Protein AF-A0A935H9Q9-F1 (afdb_monomer_lite)

Foldseek 3Di:
DDDDDQPPDDPDDPPPDSDQFAKDWPDDPCCCVPVQKTKIWTKALDDDPPDPQWDWDADPNGIITTRNVPIDIDRNVVVVVNPDD

Radius of gyration: 14.19 Å; chains: 1; bounding box: 31×31×32 Å

Secondary structure (DSSP, 8-state):
---PPP-S-----SS---S---EEE-S-HHHHHHHSEEEEEEEESS--TT-TTEEEEEETTEEEEEEGGG-EEEEHHHHTTTS--

Sequence (85 aa):
MRKSGPGPFSFTRGSEIAKTRPVVVVSPDEMNCCLETVVICPLTSQLHPHWASRVACVCAGTASDIDNATTKALRQTIALLYVRD

Structure (mmCIF, N/CA/C/O backbone):
data_AF-A0A935H9Q9-F1
#
_entry.id   AF-A0A935H9Q9-F1
#
loop_
_atom_site.group_PDB
_atom_site.id
_atom_site.type_symbol
_atom_site.label_atom_id
_atom_site.label_alt_id
_atom_site.label_comp_id
_atom_site.label_asym_id
_atom_site.label_entity_id
_atom_site.label_seq_id
_atom_site.pdbx_PDB_ins_code
_atom_site.Cartn_x
_atom_site.Cartn_y
_atom_site.Cartn_z
_atom_site.occupancy
_atom_site.B_iso_or_equiv
_atom_site.auth_seq_id
_atom_site.auth_comp_id
_atom_site.auth_asym_id
_atom_site.auth_atom_id
_atom_site.pdbx_PDB_model_num
ATOM 1 N N . MET A 1 1 ? 8.446 15.855 -20.150 1.00 36.97 1 MET A N 1
ATOM 2 C CA . MET A 1 1 ? 8.261 16.089 -18.700 1.00 36.97 1 MET A CA 1
ATOM 3 C C . MET A 1 1 ? 7.223 17.193 -18.504 1.00 36.97 1 MET A C 1
ATOM 5 O O . MET A 1 1 ? 7.577 18.359 -18.567 1.00 36.97 1 MET A O 1
ATOM 9 N N . ARG A 1 2 ? 5.931 16.861 -18.369 1.00 30.31 2 ARG A N 1
ATOM 10 C CA . ARG A 1 2 ? 4.878 17.856 -18.092 1.00 30.31 2 ARG A CA 1
ATOM 11 C C . ARG A 1 2 ? 4.499 17.754 -16.615 1.00 30.31 2 ARG A C 1
ATOM 13 O O . ARG A 1 2 ? 3.968 16.734 -16.196 1.00 30.31 2 ARG A O 1
ATOM 20 N N . LYS A 1 3 ? 4.834 18.776 -15.824 1.00 37.75 3 LYS A N 1
ATOM 21 C CA . LYS A 1 3 ? 4.288 18.958 -14.473 1.00 37.75 3 LYS A CA 1
ATOM 22 C C . LYS A 1 3 ? 2.966 19.712 -14.627 1.00 37.75 3 LYS A C 1
ATOM 24 O O . LYS A 1 3 ? 2.992 20.922 -14.819 1.00 37.75 3 LYS A O 1
ATOM 29 N N . SER A 1 4 ? 1.834 19.016 -14.598 1.00 40.16 4 SER A N 1
ATOM 30 C CA . SER A 1 4 ? 0.548 19.665 -14.331 1.00 40.16 4 SER A CA 1
ATOM 31 C C . SER A 1 4 ? 0.488 19.976 -12.834 1.00 40.16 4 SER A C 1
ATOM 33 O O . SER A 1 4 ? 0.725 19.090 -12.012 1.00 40.16 4 SER A O 1
ATOM 35 N N . GLY A 1 5 ? 0.284 21.251 -12.494 1.00 46.34 5 GLY A N 1
ATOM 36 C CA . GLY A 1 5 ? 0.150 21.726 -11.113 1.00 46.34 5 GLY A CA 1
ATOM 37 C C . GLY A 1 5 ? -1.095 21.167 -10.411 1.00 46.34 5 GLY A C 1
ATOM 38 O O . GLY A 1 5 ? -1.912 20.502 -11.054 1.00 46.34 5 GLY A O 1
ATOM 39 N N . PRO A 1 6 ? -1.244 21.405 -9.096 1.00 49.25 6 PRO A N 1
ATOM 40 C CA . PRO A 1 6 ? -2.374 20.881 -8.344 1.00 49.25 6 PRO A CA 1
ATOM 41 C C . PRO A 1 6 ? -3.672 21.567 -8.798 1.00 49.25 6 PRO A C 1
ATOM 43 O O . PRO A 1 6 ? -3.748 22.794 -8.852 1.00 49.25 6 PRO A O 1
ATOM 46 N N . GLY A 1 7 ? -4.676 20.763 -9.156 1.00 42.00 7 GLY A N 1
ATOM 47 C CA . GLY A 1 7 ? -6.036 21.228 -9.439 1.00 42.00 7 GLY A CA 1
ATOM 48 C C . GLY A 1 7 ? -6.739 21.784 -8.188 1.00 42.00 7 GLY A C 1
ATOM 49 O O . GLY A 1 7 ? -6.169 21.743 -7.097 1.00 42.00 7 GLY A O 1
ATOM 50 N N . PRO A 1 8 ? -7.984 22.282 -8.316 1.00 43.06 8 PRO A N 1
ATOM 51 C CA . PRO A 1 8 ? -8.652 23.153 -7.335 1.00 43.06 8 PRO A CA 1
ATOM 52 C C . PRO A 1 8 ? -9.025 22.510 -5.978 1.00 43.06 8 PRO A C 1
ATOM 54 O O . PRO A 1 8 ? -9.774 23.103 -5.210 1.00 43.06 8 PRO A O 1
ATOM 57 N N . PHE A 1 9 ? -8.483 21.336 -5.642 1.00 43.81 9 PHE A N 1
ATOM 58 C CA . PHE A 1 9 ? -8.775 20.592 -4.410 1.00 43.81 9 PHE A CA 1
ATOM 59 C C . PHE A 1 9 ? -7.503 20.091 -3.696 1.00 43.81 9 PHE A C 1
ATOM 61 O O . PHE A 1 9 ? -7.416 18.931 -3.297 1.00 43.81 9 PHE A O 1
ATOM 68 N N . SER A 1 10 ? -6.479 20.936 -3.538 1.00 34.41 10 SER A N 1
ATOM 69 C CA . SER A 1 10 ? -5.267 20.560 -2.794 1.00 34.41 10 SER A CA 1
ATOM 70 C C . SER A 1 10 ? -5.467 20.671 -1.274 1.00 34.41 10 SER A C 1
ATOM 72 O O . SER A 1 10 ? -5.246 21.730 -0.686 1.00 34.41 10 SER A O 1
ATOM 74 N N . PHE A 1 11 ? -5.851 19.572 -0.621 1.00 37.31 11 PHE A N 1
ATOM 75 C CA . PHE A 1 11 ? -5.868 19.443 0.844 1.00 37.31 11 PHE A CA 1
ATOM 76 C C . PHE A 1 11 ? -4.487 19.048 1.384 1.00 37.31 11 PHE A C 1
ATOM 78 O O . PHE A 1 11 ? -4.305 17.946 1.893 1.00 37.31 11 PHE A O 1
ATOM 85 N N . THR A 1 12 ? -3.485 19.914 1.239 1.00 42.62 12 THR A N 1
ATOM 86 C CA . THR A 1 12 ? -2.110 19.575 1.643 1.00 42.62 12 THR A CA 1
ATOM 87 C C . THR A 1 12 ? -1.541 20.666 2.543 1.00 42.62 12 THR A C 1
ATOM 89 O O . THR A 1 12 ? -1.302 21.789 2.097 1.00 42.62 12 THR A O 1
ATOM 92 N N . ARG A 1 13 ? -1.365 20.362 3.837 1.00 43.38 13 ARG A N 1
ATOM 93 C CA . ARG A 1 13 ? -0.851 21.307 4.841 1.00 43.38 13 ARG A CA 1
ATOM 94 C C . ARG A 1 13 ? 0.646 21.043 5.041 1.00 43.38 13 ARG A C 1
ATOM 96 O O . ARG A 1 13 ? 1.040 20.275 5.907 1.00 43.38 13 ARG A O 1
ATOM 103 N N . GLY A 1 14 ? 1.485 21.695 4.234 1.00 42.66 14 GLY A N 1
ATOM 104 C CA . GLY A 1 14 ? 2.954 21.588 4.293 1.00 42.66 14 GLY A CA 1
ATOM 105 C C . GLY A 1 14 ? 3.550 20.662 3.226 1.00 42.66 14 GLY A C 1
ATOM 106 O O . GLY A 1 14 ? 2.875 20.334 2.257 1.00 42.66 14 GLY A O 1
ATOM 107 N N . SER A 1 15 ? 4.814 20.244 3.395 1.00 45.28 15 SER A N 1
ATOM 108 C CA . SER A 1 15 ? 5.607 19.390 2.475 1.00 45.28 15 SER A CA 1
ATOM 109 C C . SER A 1 15 ? 5.030 17.988 2.196 1.00 45.28 15 SER A C 1
ATOM 111 O O . SER A 1 15 ? 5.729 17.117 1.672 1.00 45.28 15 SER A O 1
ATOM 113 N N . GLU A 1 16 ? 3.776 17.745 2.570 1.00 47.75 16 GLU A N 1
ATOM 114 C CA . GLU A 1 16 ? 3.029 16.559 2.191 1.00 47.75 16 GLU A CA 1
ATOM 115 C C . GLU A 1 16 ? 2.928 16.457 0.665 1.00 47.75 16 GLU A C 1
ATOM 117 O O . GLU A 1 16 ? 2.823 17.428 -0.085 1.00 47.75 16 GLU A O 1
ATOM 122 N N . ILE A 1 17 ? 3.072 15.228 0.194 1.00 50.31 17 ILE A N 1
ATOM 123 C CA . ILE A 1 17 ? 3.369 14.898 -1.191 1.00 50.31 17 ILE A CA 1
ATOM 124 C C . ILE A 1 17 ? 2.130 15.166 -2.056 1.00 50.31 17 ILE A C 1
ATOM 126 O O . ILE A 1 17 ? 1.221 14.351 -2.126 1.00 50.31 17 ILE A O 1
ATOM 130 N N . ALA A 1 18 ? 2.132 16.285 -2.783 1.00 47.38 18 ALA A N 1
ATOM 131 C CA . ALA A 1 18 ? 1.120 16.659 -3.781 1.00 47.38 18 ALA A CA 1
ATOM 132 C C . ALA A 1 18 ? 1.215 15.848 -5.097 1.00 47.38 18 ALA A C 1
ATOM 134 O O . ALA A 1 18 ? 1.011 16.376 -6.190 1.00 47.38 18 ALA A O 1
ATOM 135 N N . LYS A 1 19 ? 1.598 14.570 -5.022 1.00 55.03 19 LYS A N 1
ATOM 136 C CA . LYS A 1 19 ? 1.603 13.653 -6.166 1.00 55.03 19 LYS A CA 1
ATOM 137 C C . LYS A 1 19 ? 0.738 12.460 -5.809 1.00 55.03 19 LYS A C 1
ATOM 139 O O . LYS A 1 19 ? 1.134 11.686 -4.942 1.00 55.03 19 LYS A O 1
ATOM 144 N N . THR A 1 20 ? -0.384 12.298 -6.504 1.00 63.22 20 THR A N 1
ATOM 145 C CA . THR A 1 20 ? -1.151 11.051 -6.498 1.00 63.22 20 THR A CA 1
ATOM 146 C C . THR A 1 20 ? -0.212 9.946 -6.965 1.00 63.22 20 THR A C 1
ATOM 148 O O . THR A 1 20 ? 0.231 9.933 -8.115 1.00 63.22 20 THR A O 1
ATOM 151 N N . ARG A 1 21 ? 0.210 9.092 -6.035 1.00 70.69 21 ARG A N 1
ATOM 152 C CA . ARG A 1 21 ? 1.015 7.909 -6.330 1.00 70.69 21 ARG A CA 1
ATOM 153 C C . ARG A 1 21 ? 0.116 6.701 -6.124 1.00 70.69 21 ARG A C 1
ATOM 155 O O . ARG A 1 21 ? -0.565 6.674 -5.100 1.00 70.69 21 ARG A O 1
ATOM 162 N N . PRO A 1 22 ? 0.121 5.729 -7.046 1.00 80.88 22 PRO A N 1
ATOM 163 C CA . PRO A 1 22 ? -0.579 4.483 -6.806 1.00 80.88 22 PRO A CA 1
ATOM 164 C C . PRO A 1 22 ? 0.041 3.795 -5.580 1.00 80.88 22 PRO A C 1
ATOM 166 O O . PRO A 1 22 ? 1.259 3.838 -5.364 1.00 80.88 22 PRO A O 1
ATOM 169 N N . VAL A 1 23 ? -0.812 3.222 -4.739 1.00 86.62 23 VAL A N 1
ATOM 170 C CA . VAL A 1 23 ? -0.455 2.569 -3.472 1.00 86.62 23 VAL A CA 1
ATOM 171 C C . VAL A 1 23 ? -1.222 1.255 -3.367 1.00 86.62 23 VAL A C 1
ATOM 173 O O . VAL A 1 23 ? -2.290 1.109 -3.955 1.00 86.62 23 VAL A O 1
ATOM 176 N N . VAL A 1 24 ? -0.687 0.305 -2.607 1.00 87.81 24 VAL A N 1
ATOM 177 C CA . VAL A 1 24 ? -1.336 -0.976 -2.307 1.00 87.81 24 VAL A CA 1
ATOM 178 C C . VAL A 1 24 ? -1.737 -0.987 -0.838 1.00 87.81 24 VAL A C 1
ATOM 180 O O . VAL A 1 24 ? -0.920 -0.647 0.017 1.00 87.81 24 VAL A O 1
ATOM 183 N N . VAL A 1 25 ? -2.977 -1.374 -0.540 1.00 90.12 25 VAL A N 1
ATOM 184 C CA . VAL A 1 25 ? -3.429 -1.631 0.834 1.00 90.12 25 VAL A CA 1
ATOM 185 C C . VAL A 1 25 ? -2.900 -2.990 1.275 1.00 90.12 25 VAL A C 1
ATOM 187 O O . VAL A 1 25 ? -3.090 -3.982 0.577 1.00 90.12 25 VAL A O 1
ATOM 190 N N . VAL A 1 26 ? -2.233 -3.029 2.427 1.00 90.25 26 VAL A N 1
ATOM 191 C CA . VAL A 1 26 ? -1.662 -4.261 2.999 1.00 90.25 26 VAL A CA 1
ATOM 192 C C . VAL A 1 26 ? -2.268 -4.625 4.356 1.00 90.25 26 VAL A C 1
ATOM 194 O O . VAL A 1 26 ? -1.932 -5.668 4.912 1.00 90.25 26 VAL A O 1
ATOM 197 N N . SER A 1 27 ? -3.151 -3.783 4.908 1.00 90.44 27 SER A N 1
ATOM 198 C CA . SER A 1 27 ? -3.897 -4.088 6.133 1.00 90.44 27 SER A CA 1
ATOM 199 C C . SER A 1 27 ? -5.156 -4.924 5.860 1.00 90.44 27 SER A C 1
ATOM 201 O O . SER A 1 27 ? -5.831 -4.677 4.859 1.00 90.44 27 SER A O 1
ATOM 203 N N . PRO A 1 28 ? -5.521 -5.847 6.773 1.00 88.88 28 PRO A N 1
ATOM 204 C CA . PRO A 1 28 ? -6.796 -6.564 6.739 1.00 88.88 28 PRO A CA 1
ATOM 205 C C . PRO A 1 28 ? -8.014 -5.636 6.804 1.00 88.88 28 PRO A C 1
ATOM 207 O O . PRO A 1 28 ? -7.963 -4.565 7.421 1.00 88.88 28 PRO A O 1
ATOM 210 N N . ASP A 1 29 ? -9.134 -6.086 6.241 1.00 88.19 29 ASP A N 1
ATOM 211 C CA . ASP A 1 29 ? -10.390 -5.331 6.217 1.00 88.19 29 ASP A CA 1
ATOM 212 C C . ASP A 1 29 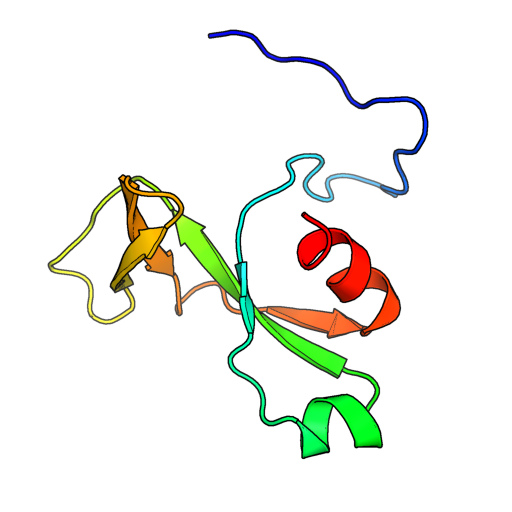? -10.952 -5.072 7.614 1.00 88.19 29 ASP A C 1
ATOM 214 O O . ASP A 1 29 ? -11.508 -4.002 7.866 1.00 88.19 29 ASP A O 1
ATOM 218 N N . GLU A 1 30 ? -10.747 -5.989 8.559 1.00 88.19 30 GLU A N 1
ATOM 219 C CA . GLU A 1 30 ? -11.173 -5.818 9.947 1.00 88.19 30 GLU A CA 1
ATOM 220 C C . GLU A 1 30 ? -10.439 -4.650 10.612 1.00 88.19 30 GLU A C 1
ATOM 222 O O . GLU A 1 30 ? -11.056 -3.841 11.301 1.00 88.19 30 GLU A O 1
ATOM 227 N N . MET A 1 31 ? -9.130 -4.505 10.367 1.00 86.56 31 MET A N 1
ATOM 228 C CA . MET A 1 31 ? -8.363 -3.360 10.873 1.00 86.56 31 MET A CA 1
ATOM 229 C C . MET A 1 31 ? -8.847 -2.057 10.248 1.00 86.56 31 MET A C 1
ATOM 231 O O . MET A 1 31 ? -8.988 -1.051 10.948 1.00 86.56 31 MET A O 1
ATOM 235 N N . ASN A 1 32 ? -9.135 -2.098 8.947 1.00 86.44 32 ASN A N 1
ATOM 236 C CA . ASN A 1 32 ? -9.670 -0.959 8.224 1.00 86.44 32 ASN A CA 1
ATOM 237 C C . ASN A 1 32 ? -11.001 -0.530 8.872 1.00 86.44 32 ASN A C 1
ATOM 239 O O . ASN A 1 32 ? -11.144 0.625 9.265 1.00 86.44 32 ASN A O 1
ATOM 243 N N . CYS A 1 33 ? -11.937 -1.460 9.074 1.00 84.75 33 CYS A N 1
ATOM 244 C CA . CYS A 1 33 ? -13.270 -1.178 9.612 1.00 84.75 33 CYS A CA 1
ATOM 245 C C . CYS A 1 33 ? -13.271 -0.786 11.097 1.00 84.75 33 CYS A C 1
ATOM 247 O O . CYS A 1 33 ? -13.979 0.140 11.480 1.00 84.75 33 CYS A O 1
ATOM 249 N N . CYS A 1 34 ? -12.500 -1.475 11.944 1.00 87.94 34 CYS A N 1
ATOM 250 C CA . CYS A 1 34 ? -12.546 -1.274 13.395 1.00 87.94 34 CYS A CA 1
ATOM 251 C C . CYS A 1 34 ? -11.699 -0.090 13.879 1.00 87.94 34 CYS A C 1
ATOM 253 O O . CYS A 1 34 ? -12.031 0.515 14.895 1.00 87.94 34 CYS A O 1
ATOM 255 N N . LEU A 1 35 ? -10.589 0.218 13.198 1.00 86.25 35 LEU A N 1
ATOM 256 C CA . LEU A 1 35 ? -9.634 1.249 13.632 1.00 86.25 35 LEU A CA 1
ATOM 257 C C . LEU A 1 35 ? -9.662 2.503 12.749 1.00 86.25 35 LEU A C 1
ATOM 259 O O . LEU A 1 35 ? -8.882 3.435 12.983 1.00 86.25 35 LEU A O 1
ATOM 263 N N . GLU A 1 36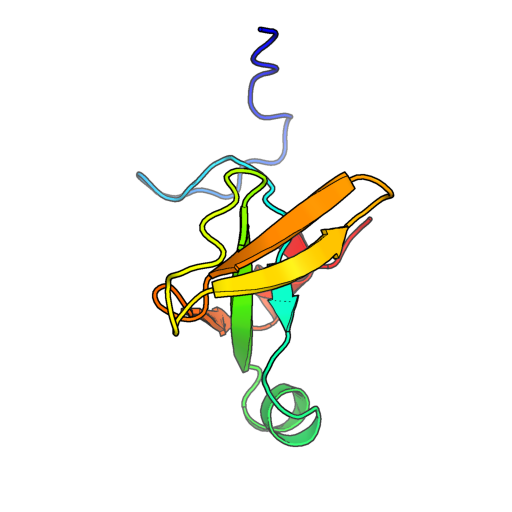 ? -10.503 2.512 11.709 1.00 86.38 36 GLU A N 1
ATOM 264 C CA . GLU A 1 36 ? -10.585 3.565 10.687 1.00 86.38 36 GLU A CA 1
ATOM 265 C C . GLU A 1 36 ? -9.203 3.952 10.122 1.00 86.38 36 GLU A C 1
ATOM 267 O O . GLU A 1 36 ? -8.917 5.110 9.787 1.00 86.38 36 GLU A O 1
ATOM 272 N N . THR A 1 37 ? -8.299 2.974 10.068 1.00 86.25 37 THR A N 1
ATOM 273 C CA . THR A 1 37 ? -6.889 3.148 9.716 1.00 86.25 37 THR A CA 1
ATOM 274 C C . THR A 1 37 ? -6.512 2.111 8.677 1.00 86.25 37 THR A C 1
ATOM 276 O O . THR A 1 37 ? -6.816 0.936 8.839 1.00 86.25 37 THR A O 1
ATOM 279 N N . VAL A 1 38 ? -5.824 2.550 7.628 1.00 89.19 38 VAL A N 1
ATOM 280 C CA . VAL A 1 38 ? -5.357 1.703 6.529 1.00 89.19 38 VAL A CA 1
ATOM 281 C C . VAL A 1 38 ? -3.840 1.748 6.488 1.00 89.19 38 VAL A C 1
ATOM 283 O O . VAL A 1 38 ? -3.241 2.822 6.584 1.00 89.19 38 VAL A O 1
ATOM 286 N N . VAL A 1 39 ? -3.212 0.589 6.328 1.00 90.31 39 VAL A N 1
ATOM 287 C CA . VAL A 1 39 ? -1.774 0.471 6.092 1.00 90.31 39 VAL A CA 1
ATOM 288 C C . VAL A 1 39 ? -1.548 0.317 4.596 1.00 90.31 39 VAL A C 1
ATOM 290 O O . VAL A 1 39 ? -2.124 -0.568 3.961 1.00 90.31 39 VAL A O 1
ATOM 293 N N . ILE A 1 40 ? -0.715 1.189 4.035 1.00 89.31 40 ILE A N 1
ATOM 294 C CA . ILE A 1 40 ? -0.449 1.253 2.599 1.00 89.31 40 ILE A CA 1
ATOM 295 C C . ILE A 1 40 ? 1.046 1.207 2.282 1.00 89.31 40 ILE A C 1
ATOM 297 O O . ILE A 1 40 ? 1.864 1.764 3.019 1.00 89.31 40 ILE A O 1
ATOM 301 N N . CYS A 1 41 ? 1.384 0.623 1.133 1.00 90.62 41 CYS A N 1
ATOM 302 C CA . CYS A 1 41 ? 2.731 0.618 0.561 1.00 90.62 41 CYS A CA 1
ATOM 303 C C . CYS A 1 41 ? 2.732 1.347 -0.792 1.00 90.62 41 CYS A C 1
ATOM 305 O O . CYS A 1 41 ? 1.891 1.046 -1.644 1.00 90.62 41 CYS A O 1
ATOM 307 N N . PRO A 1 42 ? 3.641 2.307 -1.034 1.00 88.12 42 PRO A N 1
ATOM 308 C CA . PRO A 1 42 ? 3.705 3.012 -2.307 1.00 88.12 42 PRO A CA 1
ATOM 309 C C . PRO A 1 42 ? 4.287 2.153 -3.431 1.00 88.12 42 PRO A C 1
ATOM 311 O O . PRO A 1 42 ? 5.172 1.324 -3.219 1.00 88.12 42 PRO A O 1
ATOM 314 N N . LEU A 1 43 ? 3.821 2.418 -4.651 1.00 88.75 43 LEU A N 1
ATOM 315 C CA . LEU A 1 43 ? 4.379 1.853 -5.874 1.00 88.75 43 LEU A CA 1
ATOM 316 C C . LEU A 1 43 ? 5.421 2.790 -6.497 1.00 88.75 43 LEU A C 1
ATOM 318 O O . LEU A 1 43 ? 5.286 4.021 -6.490 1.00 88.75 43 LEU A O 1
ATOM 322 N N . THR A 1 44 ? 6.455 2.198 -7.089 1.00 86.56 44 THR A N 1
ATOM 323 C CA . THR A 1 44 ? 7.499 2.893 -7.842 1.00 86.56 44 THR A CA 1
ATOM 324 C C . THR A 1 44 ? 7.758 2.204 -9.176 1.00 86.56 44 THR A C 1
ATOM 326 O O . THR A 1 44 ? 7.904 0.993 -9.245 1.00 86.56 44 THR A O 1
ATOM 329 N N . SER A 1 45 ? 7.875 2.976 -10.256 1.00 84.81 45 SER A N 1
ATOM 330 C CA . SER A 1 45 ? 8.304 2.453 -11.564 1.00 84.81 45 SER A CA 1
ATOM 331 C C . SER A 1 45 ? 9.8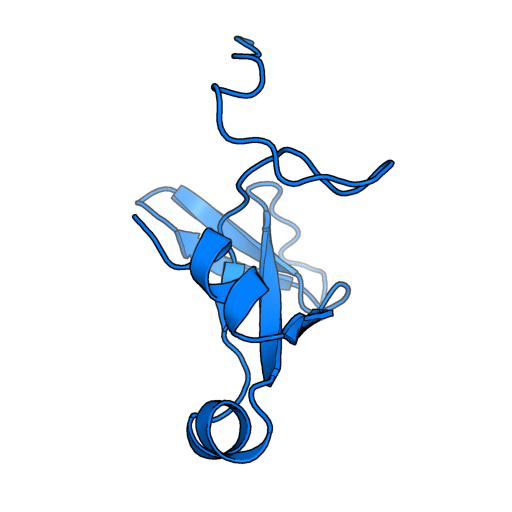27 2.272 -11.658 1.00 84.81 45 SER A C 1
ATOM 333 O O . SER A 1 45 ? 10.334 1.847 -12.691 1.00 84.81 45 SER A O 1
ATOM 335 N N . GLN A 1 46 ? 10.579 2.632 -10.608 1.00 87.06 46 GLN A N 1
ATOM 336 C CA . GLN A 1 46 ? 12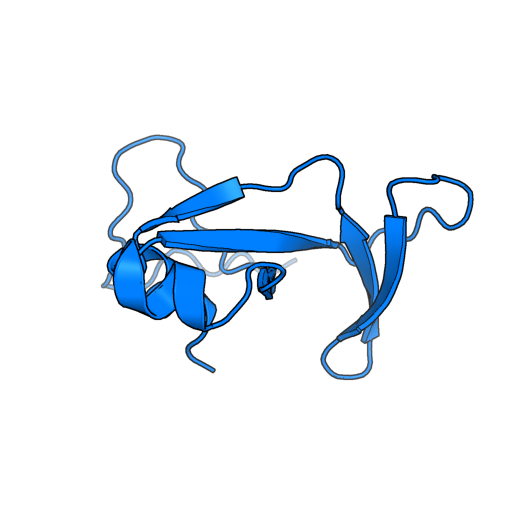.006 2.324 -10.515 1.00 87.06 46 GLN A CA 1
ATOM 337 C C . GLN A 1 46 ? 12.189 0.925 -9.934 1.00 87.06 46 GLN A C 1
ATOM 339 O O . GLN A 1 46 ? 12.042 0.728 -8.725 1.00 87.06 46 GLN A O 1
ATOM 344 N N . LEU A 1 47 ? 12.534 -0.012 -10.809 1.00 87.50 47 LEU A N 1
ATOM 345 C CA . LEU A 1 47 ? 12.674 -1.419 -10.468 1.00 87.50 47 LEU A CA 1
ATOM 346 C C . LEU A 1 47 ? 14.017 -1.694 -9.790 1.00 87.50 47 LEU A C 1
ATOM 348 O O . LEU A 1 47 ? 15.075 -1.335 -10.309 1.00 87.50 47 LEU A O 1
ATOM 352 N N . HIS A 1 48 ? 13.963 -2.363 -8.646 1.00 90.00 48 HIS A N 1
ATOM 353 C CA . HIS A 1 48 ? 15.107 -2.780 -7.845 1.00 90.00 48 HIS A CA 1
ATOM 354 C C . HIS A 1 48 ? 14.918 -4.247 -7.418 1.00 90.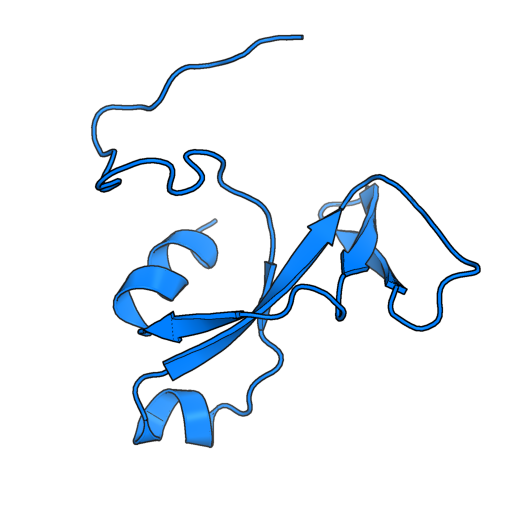00 48 HIS A C 1
ATOM 356 O O . HIS A 1 48 ? 14.732 -4.533 -6.233 1.00 90.00 48 HIS A O 1
ATOM 362 N N . PRO A 1 49 ? 15.004 -5.200 -8.366 1.00 83.56 49 PRO A N 1
ATOM 363 C CA . PRO A 1 49 ? 14.629 -6.602 -8.142 1.00 83.56 49 PRO A CA 1
ATOM 364 C C . PRO A 1 49 ? 15.492 -7.335 -7.103 1.00 83.56 49 PRO A C 1
ATOM 366 O O . PRO A 1 49 ? 15.114 -8.398 -6.627 1.00 83.56 49 PRO A O 1
ATOM 369 N N . HIS A 1 50 ? 16.650 -6.781 -6.738 1.00 91.12 50 HIS A N 1
ATOM 370 C CA . HIS A 1 50 ? 17.568 -7.373 -5.761 1.00 91.12 50 HIS A CA 1
ATOM 371 C C . HIS A 1 50 ? 17.304 -6.917 -4.317 1.00 91.12 50 HIS A C 1
ATOM 373 O O . HIS A 1 50 ? 17.987 -7.366 -3.398 1.00 91.12 50 HIS A O 1
ATOM 379 N N . TRP A 1 51 ? 16.367 -5.993 -4.088 1.00 92.25 51 TRP A N 1
ATOM 380 C CA . TRP A 1 51 ? 16.064 -5.498 -2.746 1.00 92.25 51 TRP A CA 1
ATOM 381 C C . TRP A 1 51 ? 14.943 -6.317 -2.115 1.00 92.25 51 TRP A C 1
ATOM 383 O O . TRP A 1 51 ? 13.827 -6.332 -2.615 1.00 92.25 51 TRP A O 1
ATOM 393 N N . ALA A 1 52 ? 15.209 -6.924 -0.957 1.00 90.31 52 ALA A N 1
ATOM 394 C CA . ALA A 1 52 ? 14.223 -7.742 -0.242 1.00 90.31 52 ALA A CA 1
ATOM 395 C C . ALA A 1 52 ? 12.949 -6.970 0.167 1.00 90.31 52 ALA A C 1
ATOM 397 O O . ALA A 1 52 ? 11.903 -7.569 0.387 1.00 90.31 52 ALA A O 1
ATOM 398 N N . SER A 1 53 ? 13.024 -5.638 0.266 1.00 90.12 53 SER A N 1
ATOM 399 C CA . SER A 1 53 ? 11.887 -4.758 0.565 1.00 90.12 53 SER A CA 1
ATOM 400 C C . SER A 1 53 ? 11.079 -4.335 -0.669 1.00 90.12 53 SER A C 1
ATOM 402 O O . SER A 1 53 ? 10.159 -3.521 -0.544 1.00 90.12 53 SER A O 1
ATOM 404 N N . ARG A 1 54 ? 11.437 -4.826 -1.862 1.00 90.94 54 ARG A N 1
ATOM 405 C CA . ARG A 1 54 ? 10.758 -4.544 -3.128 1.00 90.94 54 ARG A CA 1
ATOM 406 C C . ARG A 1 54 ? 10.023 -5.786 -3.595 1.00 90.94 54 ARG A C 1
ATOM 408 O O . ARG A 1 54 ? 10.603 -6.863 -3.673 1.00 90.94 54 ARG A O 1
ATOM 415 N N . VAL A 1 55 ? 8.749 -5.622 -3.926 1.00 92.19 55 VAL A N 1
ATOM 416 C CA . VAL A 1 55 ? 7.943 -6.695 -4.516 1.00 92.19 55 VAL A CA 1
ATOM 417 C C . VAL A 1 55 ? 7.566 -6.278 -5.926 1.00 92.19 55 VAL A C 1
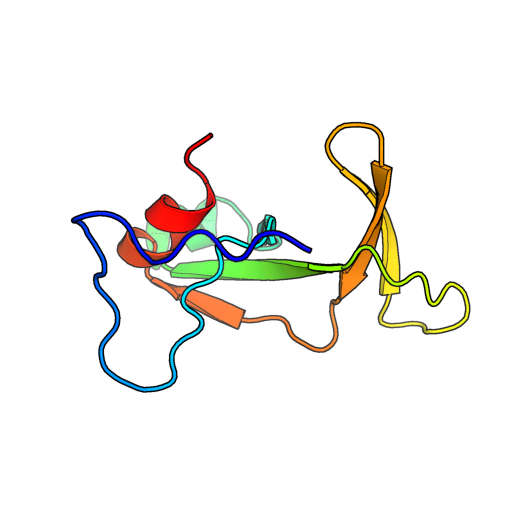ATOM 419 O O . VAL A 1 55 ? 6.842 -5.300 -6.105 1.00 92.19 55 VAL A O 1
ATOM 422 N N . ALA A 1 56 ? 8.068 -7.007 -6.919 1.00 92.75 56 ALA A N 1
ATOM 423 C CA . ALA A 1 56 ? 7.742 -6.752 -8.315 1.00 92.75 56 ALA A CA 1
ATOM 424 C C . ALA A 1 56 ? 6.244 -6.977 -8.570 1.00 92.75 56 ALA A C 1
ATOM 426 O O . ALA A 1 56 ? 5.646 -7.937 -8.083 1.00 92.75 56 ALA A O 1
ATOM 427 N N . CYS A 1 57 ? 5.637 -6.092 -9.352 1.00 91.31 57 CYS A N 1
ATOM 428 C CA . CYS A 1 57 ? 4.230 -6.137 -9.726 1.00 91.31 57 CYS A CA 1
ATOM 429 C C . CYS A 1 57 ? 3.994 -5.439 -11.074 1.00 91.31 57 CYS A C 1
ATOM 431 O O . CYS A 1 57 ? 4.873 -4.787 -11.642 1.00 91.31 57 CYS A O 1
ATOM 433 N N . VAL A 1 58 ? 2.778 -5.558 -11.598 1.00 91.62 58 VAL A N 1
ATOM 434 C CA . VAL A 1 58 ? 2.330 -4.782 -12.755 1.00 91.62 58 VAL A CA 1
ATOM 435 C C . VAL A 1 58 ? 1.210 -3.871 -12.284 1.00 91.62 58 VAL A C 1
ATOM 437 O O . VAL A 1 58 ? 0.212 -4.341 -11.744 1.00 91.62 58 VAL A O 1
ATOM 440 N N . CYS A 1 59 ? 1.368 -2.569 -12.498 1.00 86.00 59 CYS A N 1
ATOM 441 C CA . CYS A 1 59 ? 0.355 -1.570 -12.184 1.00 86.00 59 CYS A CA 1
ATOM 442 C C . CYS A 1 59 ? -0.041 -0.859 -13.477 1.00 86.00 59 CYS A C 1
ATOM 444 O O . CYS A 1 59 ? 0.826 -0.341 -14.182 1.00 86.00 59 CYS A O 1
ATOM 446 N N . ALA A 1 60 ? -1.332 -0.887 -13.822 1.00 85.19 60 ALA A N 1
ATOM 447 C CA . ALA A 1 60 ? -1.864 -0.285 -15.049 1.00 85.19 60 ALA A CA 1
ATOM 448 C C . ALA A 1 60 ? -1.060 -0.660 -16.321 1.00 85.19 60 ALA A C 1
ATOM 450 O O . ALA A 1 60 ? -0.740 0.188 -17.151 1.00 85.19 60 ALA A O 1
ATOM 451 N N . GLY A 1 61 ? -0.667 -1.934 -16.444 1.00 87.00 61 GLY A N 1
ATOM 452 C CA . GLY A 1 61 ? 0.112 -2.441 -17.584 1.00 87.00 61 GLY A CA 1
ATOM 453 C C . GLY A 1 61 ? 1.606 -2.089 -17.576 1.00 87.00 61 GLY A C 1
ATOM 454 O O . GLY A 1 61 ? 2.313 -2.447 -18.513 1.00 87.00 61 GLY A O 1
ATOM 455 N N . THR A 1 62 ? 2.109 -1.425 -16.531 1.00 88.25 62 THR A N 1
ATOM 456 C CA . THR A 1 62 ? 3.524 -1.044 -16.395 1.00 88.25 62 THR A CA 1
ATOM 457 C C . THR A 1 62 ? 4.205 -1.843 -15.286 1.00 88.25 62 THR A C 1
ATOM 459 O O . THR A 1 62 ? 3.696 -1.918 -14.164 1.00 88.25 62 THR A O 1
ATOM 462 N N . ALA A 1 63 ? 5.384 -2.403 -15.573 1.00 91.81 63 ALA A N 1
ATOM 463 C CA . ALA A 1 63 ? 6.223 -3.045 -14.561 1.00 91.81 63 ALA A CA 1
ATOM 464 C C . ALA A 1 63 ? 6.579 -2.039 -13.453 1.00 91.81 63 ALA A C 1
ATOM 466 O O . ALA A 1 63 ? 7.063 -0.940 -13.731 1.00 91.81 63 ALA A O 1
ATOM 467 N N . SER A 1 64 ? 6.296 -2.402 -12.207 1.00 90.88 64 SER A N 1
ATOM 468 C CA . SER A 1 64 ? 6.445 -1.550 -11.025 1.00 90.88 64 SER A CA 1
ATOM 469 C C . SER A 1 64 ? 6.896 -2.378 -9.826 1.00 90.88 64 SER A C 1
ATOM 471 O O . SER A 1 64 ? 6.659 -3.577 -9.777 1.00 90.88 64 SER A O 1
ATOM 473 N N . ASP A 1 65 ? 7.468 -1.732 -8.818 1.00 92.12 65 ASP A N 1
ATOM 474 C CA . ASP A 1 65 ? 7.774 -2.351 -7.533 1.00 92.12 65 ASP A CA 1
ATOM 475 C C . ASP A 1 65 ? 6.918 -1.740 -6.427 1.00 92.12 65 ASP A C 1
ATOM 477 O O . ASP A 1 65 ? 6.747 -0.520 -6.351 1.00 92.12 65 ASP A O 1
ATOM 481 N N . ILE A 1 66 ? 6.436 -2.585 -5.523 1.00 91.12 66 ILE A N 1
ATOM 482 C CA . ILE A 1 66 ? 5.887 -2.178 -4.230 1.00 91.12 66 ILE A CA 1
ATOM 483 C C . ILE A 1 66 ? 7.061 -1.942 -3.283 1.00 91.12 66 ILE A C 1
ATOM 485 O O . ILE A 1 66 ? 7.893 -2.828 -3.083 1.00 91.12 66 ILE A O 1
ATOM 489 N N . ASP A 1 67 ? 7.130 -0.756 -2.683 1.00 89.62 67 ASP A N 1
ATOM 490 C CA . ASP A 1 67 ? 8.119 -0.415 -1.664 1.00 89.62 67 ASP A CA 1
ATOM 491 C C . ASP A 1 67 ? 7.565 -0.684 -0.261 1.00 89.62 67 ASP A C 1
ATOM 493 O O . ASP A 1 67 ? 6.875 0.152 0.318 1.00 89.62 67 ASP A O 1
ATOM 497 N N . ASN A 1 68 ? 7.907 -1.839 0.309 1.00 85.06 68 ASN A N 1
ATOM 498 C CA . ASN A 1 68 ? 7.507 -2.190 1.673 1.00 85.06 68 ASN A CA 1
ATOM 499 C C . ASN A 1 68 ? 8.396 -1.542 2.755 1.00 85.06 68 ASN A C 1
ATOM 501 O O . ASN A 1 68 ? 8.081 -1.597 3.939 1.00 85.06 68 ASN A O 1
ATOM 505 N N . ALA A 1 69 ? 9.527 -0.934 2.383 1.00 83.06 69 ALA A N 1
ATOM 506 C CA . ALA A 1 69 ? 10.373 -0.221 3.342 1.00 83.06 69 ALA A CA 1
ATOM 507 C C . ALA A 1 69 ? 9.789 1.149 3.720 1.00 83.06 69 ALA A C 1
ATOM 509 O O . ALA A 1 69 ? 10.163 1.706 4.751 1.00 83.06 69 ALA A O 1
ATOM 510 N N . THR A 1 70 ? 8.879 1.699 2.908 1.00 82.19 70 THR A N 1
ATOM 511 C CA . THR A 1 70 ? 8.248 3.009 3.145 1.00 82.19 70 THR A CA 1
ATOM 512 C C . THR A 1 70 ? 6.744 2.933 3.410 1.00 82.19 70 THR A C 1
ATOM 514 O O . THR A 1 70 ? 6.011 3.889 3.145 1.00 82.19 70 THR A O 1
ATOM 517 N N . THR A 1 71 ? 6.289 1.820 3.987 1.00 86.62 71 THR A N 1
ATOM 518 C CA . THR A 1 71 ? 4.908 1.597 4.436 1.00 86.62 71 THR A CA 1
ATOM 519 C C . THR A 1 71 ? 4.430 2.691 5.390 1.00 86.62 71 THR A C 1
ATOM 521 O O . THR A 1 71 ? 5.163 3.134 6.278 1.00 86.62 71 THR A O 1
ATOM 524 N N . LYS A 1 72 ? 3.181 3.135 5.218 1.00 85.25 72 LYS A N 1
ATOM 525 C CA . LYS A 1 72 ? 2.558 4.177 6.048 1.00 85.25 72 LYS A CA 1
ATOM 526 C C . LYS A 1 72 ? 1.181 3.746 6.532 1.00 85.25 72 LYS A C 1
ATOM 528 O O . LYS A 1 72 ? 0.411 3.172 5.771 1.00 85.25 72 LYS A O 1
ATOM 533 N N . ALA A 1 73 ? 0.857 4.091 7.775 1.00 86.88 73 ALA A N 1
ATOM 534 C CA . ALA A 1 73 ? -0.501 4.017 8.301 1.00 86.88 73 ALA A CA 1
ATOM 535 C C . ALA A 1 73 ? -1.188 5.376 8.123 1.00 86.88 73 ALA A C 1
ATOM 537 O O . ALA A 1 73 ? -0.648 6.404 8.536 1.00 86.88 73 ALA A O 1
ATOM 538 N N . LEU A 1 74 ? -2.365 5.384 7.504 1.00 83.94 74 LEU A N 1
ATOM 539 C CA . LEU A 1 74 ? -3.162 6.581 7.256 1.00 83.94 74 LEU A CA 1
ATOM 540 C C . LEU A 1 74 ? -4.578 6.395 7.794 1.00 83.94 74 LEU A C 1
ATOM 542 O O . LEU A 1 74 ? -5.120 5.293 7.785 1.00 83.94 74 LEU A O 1
ATOM 546 N N . ARG A 1 75 ? -5.217 7.496 8.195 1.00 81.81 75 ARG A N 1
ATOM 547 C CA . ARG A 1 75 ? -6.665 7.500 8.438 1.00 81.81 75 ARG A CA 1
ATOM 548 C C . ARG A 1 75 ? -7.405 7.180 7.141 1.00 81.81 75 ARG A C 1
ATOM 550 O O . ARG A 1 75 ? -7.034 7.701 6.087 1.00 81.81 75 ARG A O 1
ATOM 557 N N . GLN A 1 76 ? -8.472 6.387 7.223 1.00 72.94 76 GLN A N 1
ATOM 558 C CA . GLN A 1 76 ? -9.296 6.001 6.071 1.00 72.94 76 GLN A CA 1
ATOM 559 C C . GLN A 1 76 ? -9.752 7.196 5.229 1.00 72.94 76 GLN A C 1
ATOM 561 O O . GLN A 1 76 ? -9.674 7.144 4.006 1.00 72.94 76 GLN A O 1
ATOM 566 N N . THR A 1 77 ? -10.132 8.307 5.863 1.00 69.56 77 THR A N 1
ATOM 567 C CA . THR A 1 77 ? -10.529 9.547 5.175 1.00 69.56 77 THR A CA 1
ATOM 568 C C . THR A 1 77 ? -9.453 10.065 4.221 1.00 69.56 77 THR A C 1
ATOM 570 O O . THR A 1 77 ? -9.765 10.548 3.137 1.00 69.56 77 THR A O 1
ATOM 573 N N . ILE A 1 78 ? -8.180 9.938 4.608 1.00 65.81 78 ILE A N 1
ATOM 574 C CA . ILE A 1 78 ? -7.033 10.343 3.791 1.00 65.81 78 ILE A CA 1
ATOM 575 C C . ILE A 1 78 ? -6.723 9.257 2.756 1.00 65.81 78 ILE A C 1
ATOM 577 O O . ILE A 1 78 ? -6.445 9.580 1.606 1.00 65.81 78 ILE A O 1
ATOM 581 N N . ALA A 1 79 ? -6.814 7.975 3.126 1.00 66.00 79 ALA A N 1
ATOM 582 C CA . ALA A 1 79 ? -6.595 6.852 2.211 1.00 66.00 79 ALA A CA 1
ATOM 583 C C . ALA A 1 79 ? -7.605 6.826 1.046 1.00 66.00 79 ALA A C 1
ATOM 585 O O . ALA A 1 79 ? -7.230 6.503 -0.076 1.00 66.00 79 ALA A O 1
ATOM 586 N N . LEU A 1 80 ? -8.854 7.254 1.265 1.00 61.34 80 LEU A N 1
ATOM 587 C CA . LEU A 1 80 ? -9.868 7.395 0.211 1.00 61.34 80 LEU A CA 1
ATOM 588 C C . LEU A 1 80 ? -9.465 8.376 -0.902 1.00 61.34 80 LEU A C 1
ATOM 590 O O . LEU A 1 80 ? -10.005 8.284 -1.999 1.00 61.34 80 LEU A O 1
ATOM 594 N N . LEU A 1 81 ? -8.517 9.286 -0.654 1.00 60.12 81 LEU A N 1
ATOM 595 C CA . LEU A 1 81 ? -7.943 10.153 -1.691 1.00 60.12 81 LEU A CA 1
ATOM 596 C C . LEU A 1 81 ? -6.984 9.401 -2.630 1.00 60.12 81 LEU A C 1
ATOM 598 O O . LEU A 1 81 ? -6.666 9.912 -3.698 1.00 60.12 81 LEU A O 1
ATOM 602 N N . TYR A 1 82 ? -6.514 8.216 -2.231 1.00 60.66 82 TYR A N 1
ATOM 603 C CA . TYR A 1 82 ? -5.578 7.379 -2.989 1.00 60.66 82 TYR A CA 1
ATOM 604 C C . TYR A 1 82 ? -6.243 6.179 -3.675 1.00 60.66 82 TYR A C 1
ATOM 606 O O . TYR A 1 82 ? -5.642 5.597 -4.569 1.00 60.66 82 TYR A O 1
ATOM 614 N N . VAL A 1 83 ? -7.447 5.790 -3.241 1.00 53.44 83 VAL A N 1
ATOM 615 C CA . VAL A 1 83 ? -8.188 4.619 -3.759 1.00 53.44 83 VAL A CA 1
ATOM 616 C C . VAL A 1 83 ? -9.223 5.016 -4.826 1.00 53.44 83 VAL A C 1
ATOM 618 O O . VAL A 1 83 ? -9.863 4.156 -5.421 1.00 53.44 83 VAL A O 1
ATOM 621 N N . ARG A 1 84 ? -9.410 6.317 -5.085 1.00 46.19 84 ARG A N 1
ATOM 622 C CA . ARG A 1 84 ? -10.310 6.798 -6.141 1.00 46.19 84 ARG A CA 1
ATOM 623 C C . ARG A 1 84 ? -9.547 6.940 -7.464 1.00 46.19 84 ARG A C 1
ATOM 625 O O . ARG A 1 84 ? -8.627 7.751 -7.536 1.00 46.19 84 ARG A O 1
ATOM 632 N N . ASP A 1 85 ? -10.026 6.168 -8.442 1.00 41.97 85 ASP A N 1
ATOM 633 C CA . ASP A 1 85 ? -9.647 6.022 -9.863 1.00 41.97 85 ASP A CA 1
ATOM 634 C C . ASP A 1 85 ? -8.401 5.175 -10.190 1.00 41.97 85 ASP A C 1
ATOM 636 O O . ASP A 1 85 ? -7.252 5.614 -9.951 1.00 41.97 85 ASP A O 1
#

pLDDT: mean 74.1, std 19.71, range [30.31, 92.75]